Protein AF-A0A388T1W1-F1 (afdb_monomer)

Radius of gyration: 10.82 Å; Cα contacts (8 Å, |Δi|>4): 39; chains: 1; bounding box: 28×28×27 Å

Structure (mmCIF, N/CA/C/O backbone):
data_AF-A0A388T1W1-F1
#
_entry.id   AF-A0A388T1W1-F1
#
loop_
_atom_site.group_PDB
_atom_site.id
_atom_site.type_symbol
_atom_site.label_atom_id
_atom_site.label_alt_id
_atom_site.label_comp_id
_atom_site.label_asym_id
_atom_site.label_entity_id
_atom_site.label_seq_id
_atom_site.pdbx_PDB_ins_code
_atom_site.Cartn_x
_atom_site.Cartn_y
_atom_site.Cartn_z
_atom_site.occupancy
_atom_site.B_iso_or_equiv
_atom_site.auth_seq_id
_atom_site.auth_comp_id
_atom_site.auth_asym_id
_atom_site.auth_atom_id
_atom_site.pdbx_PDB_model_num
ATOM 1 N N . MET A 1 1 ? 17.316 -16.920 6.480 1.00 43.84 1 MET A N 1
ATOM 2 C CA . MET A 1 1 ? 17.040 -15.621 5.830 1.00 43.84 1 MET A CA 1
ATOM 3 C C . MET A 1 1 ? 15.556 -15.340 6.017 1.00 43.84 1 MET A C 1
ATOM 5 O O . MET A 1 1 ? 14.758 -16.160 5.584 1.00 43.84 1 MET A O 1
ATOM 9 N N . ARG A 1 2 ? 15.167 -14.295 6.758 1.00 55.88 2 ARG A N 1
ATOM 10 C CA . ARG A 1 2 ? 13.748 -13.946 6.919 1.00 55.88 2 ARG A CA 1
ATOM 11 C C . ARG A 1 2 ? 13.319 -13.196 5.660 1.00 55.88 2 ARG A C 1
ATOM 13 O O . ARG A 1 2 ? 13.750 -12.069 5.462 1.00 55.88 2 ARG A O 1
ATOM 20 N N . LEU A 1 3 ? 12.528 -13.846 4.806 1.00 56.94 3 LEU A N 1
ATOM 21 C CA . LEU A 1 3 ? 11.749 -13.156 3.780 1.00 56.94 3 LEU A CA 1
ATOM 22 C C . LEU A 1 3 ? 10.742 -12.293 4.535 1.00 56.94 3 LEU A C 1
ATOM 24 O O . LEU A 1 3 ? 9.748 -12.798 5.052 1.00 56.94 3 LEU A O 1
ATOM 28 N N . GLU A 1 4 ? 11.067 -11.018 4.723 1.00 61.84 4 GLU A N 1
ATOM 29 C CA . GLU A 1 4 ? 10.097 -10.084 5.268 1.00 61.84 4 GLU A CA 1
ATOM 30 C C . GLU A 1 4 ? 8.958 -9.960 4.266 1.00 61.84 4 GLU A C 1
ATOM 32 O O . GLU A 1 4 ? 9.148 -9.478 3.151 1.00 61.84 4 GLU A O 1
ATOM 37 N N . VAL A 1 5 ? 7.786 -10.455 4.661 1.00 77.62 5 VAL A N 1
ATOM 38 C CA . VAL A 1 5 ? 6.568 -10.314 3.872 1.00 77.62 5 VAL A CA 1
ATOM 39 C C . VAL A 1 5 ? 6.275 -8.823 3.738 1.00 77.62 5 VAL A C 1
ATOM 41 O O . VAL A 1 5 ? 6.341 -8.061 4.710 1.00 77.62 5 VAL A O 1
ATOM 44 N N . GLU A 1 6 ? 6.014 -8.400 2.508 1.00 83.81 6 GLU A N 1
ATOM 45 C CA . GLU A 1 6 ? 5.676 -7.020 2.204 1.00 83.81 6 GLU A CA 1
A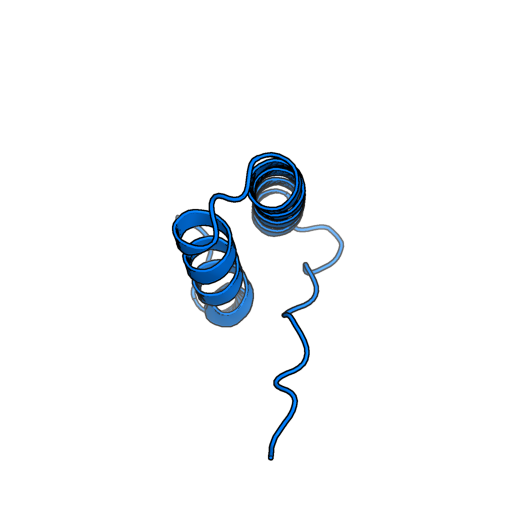TOM 46 C C . GLU A 1 6 ? 4.362 -6.639 2.924 1.00 83.81 6 GLU A C 1
ATOM 48 O O . GLU A 1 6 ? 3.419 -7.434 2.917 1.00 83.81 6 GLU A O 1
ATOM 53 N N . PRO A 1 7 ? 4.282 -5.476 3.600 1.00 91.50 7 PRO A N 1
ATOM 54 C CA . PRO A 1 7 ? 3.094 -5.101 4.361 1.00 91.50 7 PRO A CA 1
ATOM 55 C C . PRO A 1 7 ? 1.863 -4.969 3.462 1.00 91.50 7 PRO A C 1
ATOM 57 O O . PRO A 1 7 ? 1.923 -4.411 2.360 1.00 91.50 7 PRO A O 1
ATOM 60 N N . VAL A 1 8 ? 0.742 -5.479 3.968 1.00 91.44 8 VAL A N 1
ATOM 61 C CA . VAL A 1 8 ? -0.559 -5.466 3.295 1.00 91.44 8 VAL A CA 1
ATOM 62 C C . VAL A 1 8 ? -1.308 -4.186 3.687 1.00 91.44 8 VAL A C 1
ATOM 64 O O . VAL A 1 8 ? -1.320 -3.846 4.872 1.00 91.44 8 VAL A O 1
ATOM 67 N N . PRO A 1 9 ? -1.913 -3.460 2.729 1.00 92.44 9 PRO A N 1
ATOM 68 C CA . PRO A 1 9 ? -2.750 -2.306 3.038 1.00 92.44 9 PRO A CA 1
ATOM 69 C C . PRO A 1 9 ? -3.973 -2.703 3.875 1.00 92.44 9 PRO A C 1
ATOM 71 O O . PRO A 1 9 ? -4.580 -3.746 3.643 1.00 92.44 9 PRO A O 1
ATOM 74 N N . VAL A 1 10 ? -4.351 -1.854 4.833 1.00 92.50 10 VAL A N 1
ATOM 75 C CA . VAL A 1 10 ? -5.561 -2.054 5.644 1.00 92.50 10 VAL A CA 1
ATOM 76 C C . VAL A 1 10 ? -6.802 -1.735 4.814 1.00 92.50 10 VAL A C 1
ATOM 78 O O . VAL A 1 10 ? -6.910 -0.651 4.234 1.00 92.50 10 VAL A O 1
ATOM 81 N N . GLU A 1 11 ? -7.752 -2.671 4.769 1.00 89.50 11 GL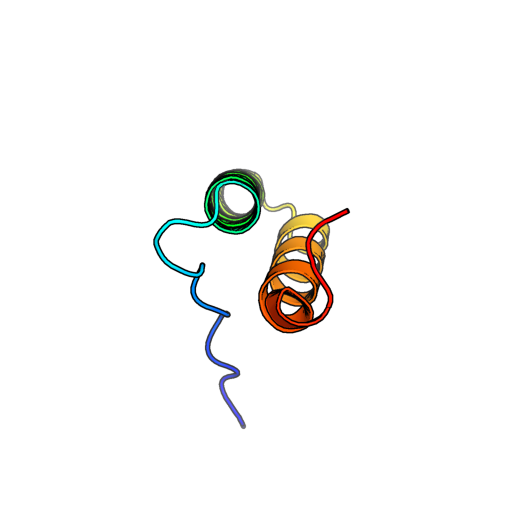U A N 1
ATOM 82 C CA . GLU A 1 11 ? -9.020 -2.483 4.062 1.00 89.50 11 GLU A CA 1
ATOM 83 C C . GLU A 1 11 ? -9.808 -1.294 4.630 1.00 89.50 11 GLU A C 1
ATOM 85 O O . GLU A 1 11 ? -9.887 -1.087 5.840 1.00 89.50 11 GLU A O 1
ATOM 90 N N . GLY A 1 12 ? -10.382 -0.481 3.740 1.00 90.69 12 GLY A N 1
ATOM 91 C CA . GLY A 1 12 ? -11.126 0.726 4.112 1.00 90.69 12 GLY A CA 1
ATOM 92 C C . GLY A 1 12 ? -10.259 1.948 4.440 1.00 90.69 12 GLY A C 1
ATOM 93 O O . GLY A 1 12 ? -10.801 3.039 4.609 1.00 90.69 12 GLY A O 1
ATOM 94 N N . CYS A 1 13 ? -8.928 1.819 4.477 1.00 94.25 13 CYS A N 1
ATOM 95 C CA . CYS A 1 13 ? -8.032 2.958 4.654 1.00 94.25 13 CYS A CA 1
ATOM 96 C C . CYS A 1 13 ? -7.565 3.518 3.301 1.00 94.25 13 CYS A C 1
ATOM 98 O O . CYS A 1 13 ? -6.735 2.916 2.617 1.00 94.25 13 CYS A O 1
ATOM 100 N N . ALA A 1 14 ? -8.039 4.717 2.947 1.00 91.88 14 ALA A N 1
ATOM 101 C CA . ALA A 1 14 ? -7.626 5.403 1.720 1.00 91.88 14 ALA A CA 1
ATOM 102 C C . ALA A 1 14 ? -6.101 5.624 1.652 1.00 91.88 14 ALA A C 1
ATOM 104 O O . ALA A 1 14 ? -5.497 5.384 0.614 1.00 91.88 14 ALA A O 1
ATOM 105 N N . GLY A 1 15 ? -5.457 5.988 2.770 1.00 92.62 15 GLY A N 1
ATOM 106 C CA . GLY A 1 15 ? -4.002 6.187 2.823 1.00 92.62 15 GLY A CA 1
ATOM 107 C C . GLY A 1 15 ? -3.207 4.916 2.504 1.00 92.62 15 GLY A C 1
ATOM 108 O O . GLY A 1 15 ? -2.265 4.955 1.717 1.00 92.62 15 GLY A O 1
ATOM 109 N N . CYS A 1 16 ? -3.624 3.765 3.043 1.00 95.69 16 CYS A N 1
ATOM 110 C CA . CYS A 1 16 ? -3.020 2.475 2.707 1.00 95.69 16 CYS A CA 1
ATOM 111 C C . CYS A 1 16 ? -3.206 2.113 1.228 1.00 95.69 16 CYS A C 1
ATOM 113 O O . CYS A 1 16 ? -2.268 1.622 0.601 1.00 95.69 16 CYS A O 1
ATOM 115 N N . ALA A 1 17 ? -4.399 2.346 0.672 1.00 94.94 17 ALA A N 1
ATOM 116 C CA . ALA A 1 17 ? -4.682 2.064 -0.733 1.00 94.94 17 ALA A CA 1
ATOM 117 C C . ALA A 1 17 ? -3.801 2.911 -1.666 1.00 94.94 17 ALA A C 1
ATOM 119 O O . ALA A 1 17 ? -3.207 2.380 -2.605 1.00 94.94 17 ALA A O 1
ATOM 120 N N . GLU A 1 18 ? -3.641 4.202 -1.367 1.00 95.50 18 GLU A N 1
ATOM 121 C CA . GLU A 1 18 ? -2.746 5.082 -2.123 1.00 95.50 18 GLU A CA 1
ATOM 122 C C . GLU A 1 18 ? -1.281 4.643 -2.016 1.00 95.50 18 GLU A C 1
ATOM 124 O O . GLU A 1 18 ? -0.604 4.520 -3.036 1.00 95.50 18 GLU A O 1
ATOM 129 N N . LEU A 1 19 ? -0.795 4.321 -0.812 1.00 95.69 19 LEU A N 1
ATOM 130 C CA . LEU A 1 19 ? 0.5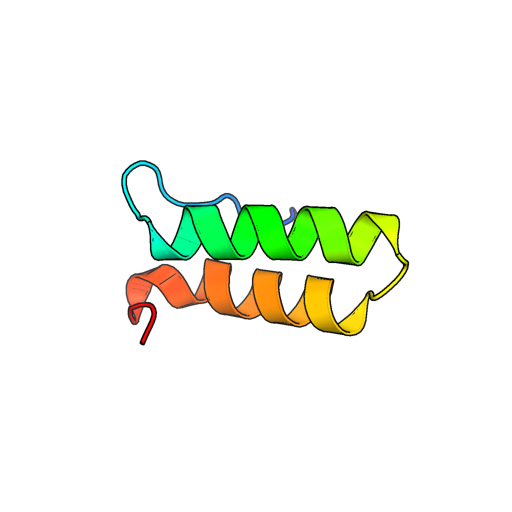72 3.824 -0.616 1.00 95.69 19 LEU A CA 1
ATOM 131 C C . LEU A 1 19 ? 0.832 2.517 -1.376 1.00 95.69 19 LEU A C 1
ATOM 133 O O . LEU A 1 19 ? 1.900 2.355 -1.965 1.00 95.69 19 LEU A O 1
ATOM 137 N N . ALA A 1 20 ? -0.137 1.598 -1.409 1.00 95.75 20 ALA A N 1
ATOM 138 C CA . ALA A 1 20 ? -0.032 0.370 -2.193 1.00 95.75 20 ALA A CA 1
ATOM 139 C C . ALA A 1 20 ? 0.053 0.667 -3.701 1.00 95.75 20 ALA A C 1
ATOM 141 O O . ALA A 1 20 ? 0.940 0.149 -4.378 1.00 95.75 20 ALA A O 1
ATOM 142 N N . ASN A 1 21 ? -0.787 1.573 -4.209 1.00 96.31 21 ASN A N 1
ATOM 143 C CA . ASN A 1 21 ? -0.757 1.991 -5.612 1.00 96.31 21 ASN A CA 1
ATOM 144 C C . ASN A 1 21 ? 0.573 2.661 -5.997 1.00 96.31 21 ASN A C 1
ATOM 146 O O . ASN A 1 21 ? 1.120 2.398 -7.070 1.00 96.31 21 ASN A O 1
ATOM 150 N N . VAL A 1 22 ? 1.102 3.542 -5.140 1.00 97.25 22 VAL A N 1
ATOM 151 C CA . VAL A 1 22 ? 2.400 4.202 -5.360 1.00 97.25 22 VAL A CA 1
ATOM 152 C C . VAL A 1 22 ? 3.527 3.175 -5.359 1.00 97.25 22 VAL A C 1
ATOM 154 O O . VAL A 1 22 ? 4.358 3.190 -6.268 1.00 97.25 22 VAL A O 1
ATOM 157 N N . ARG A 1 23 ? 3.521 2.241 -4.401 1.00 97.00 23 ARG A N 1
ATOM 158 C CA . ARG A 1 23 ? 4.495 1.148 -4.326 1.00 97.00 23 ARG A CA 1
ATOM 159 C C . ARG A 1 23 ? 4.514 0.305 -5.597 1.00 97.00 23 ARG A C 1
ATOM 161 O O . ARG A 1 23 ? 5.591 0.004 -6.108 1.00 97.00 23 ARG A O 1
ATOM 168 N N . ASP A 1 24 ? 3.348 -0.051 -6.127 1.00 96.94 24 ASP A N 1
ATOM 169 C CA . ASP A 1 24 ? 3.257 -0.870 -7.337 1.00 96.94 24 ASP A CA 1
ATOM 170 C C . ASP A 1 24 ? 3.824 -0.135 -8.558 1.00 96.94 24 ASP A C 1
ATOM 172 O O . ASP A 1 24 ? 4.611 -0.704 -9.317 1.00 96.94 24 ASP A O 1
ATOM 176 N N . ARG A 1 25 ? 3.522 1.161 -8.711 1.00 97.94 25 ARG A N 1
ATOM 177 C CA . ARG A 1 25 ? 4.115 1.996 -9.772 1.00 97.94 25 ARG A CA 1
ATOM 178 C C . ARG A 1 25 ? 5.629 2.132 -9.614 1.00 97.94 25 ARG A C 1
ATOM 180 O O . ARG A 1 25 ? 6.351 2.000 -10.599 1.00 97.94 25 ARG A O 1
ATOM 187 N N . ALA A 1 26 ? 6.109 2.355 -8.392 1.00 98.00 26 ALA A N 1
ATOM 188 C CA . ALA A 1 26 ? 7.533 2.459 -8.084 1.00 98.00 26 ALA A CA 1
ATOM 189 C C . ALA A 1 26 ? 8.283 1.170 -8.451 1.00 98.00 26 ALA A C 1
ATOM 191 O O . ALA A 1 26 ? 9.335 1.221 -9.088 1.00 98.00 26 ALA A O 1
ATOM 192 N N . ARG A 1 27 ? 7.694 0.004 -8.158 1.00 96.44 27 ARG A N 1
ATOM 193 C CA . ARG A 1 27 ? 8.236 -1.298 -8.562 1.00 96.44 27 ARG A CA 1
ATOM 194 C C . ARG A 1 27 ? 8.319 -1.444 -10.084 1.00 96.44 27 ARG A C 1
ATOM 196 O O . ARG A 1 27 ? 9.320 -1.958 -10.574 1.00 96.44 27 ARG A O 1
ATOM 203 N N . VAL A 1 28 ? 7.315 -0.971 -10.828 1.00 97.94 28 VAL A N 1
ATOM 204 C CA . VAL A 1 28 ? 7.318 -1.006 -12.305 1.00 97.94 28 VAL A CA 1
ATOM 205 C C . VAL A 1 28 ? 8.458 -0.171 -12.894 1.00 97.94 28 VAL A C 1
ATOM 207 O O . VAL A 1 28 ? 9.090 -0.604 -13.853 1.00 97.94 28 VAL A O 1
ATOM 210 N N . VAL A 1 29 ? 8.748 1.001 -12.322 1.00 97.19 29 VAL A N 1
ATOM 211 C CA . VAL A 1 29 ? 9.818 1.891 -12.817 1.00 97.19 29 VAL A CA 1
ATOM 212 C C . VAL A 1 29 ? 11.192 1.616 -12.193 1.00 97.19 29 VAL A C 1
ATOM 214 O O . VAL A 1 29 ? 12.166 2.270 -12.553 1.00 97.19 29 VAL A O 1
ATOM 217 N N . GLY A 1 30 ? 11.290 0.644 -11.280 1.00 97.31 30 GLY A N 1
ATOM 218 C CA . GLY A 1 30 ? 12.538 0.261 -10.613 1.00 97.31 30 GLY A CA 1
ATOM 219 C C . GLY A 1 30 ? 12.965 1.173 -9.456 1.00 97.31 30 GLY A C 1
ATOM 220 O O . GLY A 1 30 ? 14.099 1.072 -8.989 1.00 97.31 30 GLY A O 1
ATOM 221 N N . ASP A 1 31 ? 12.079 2.038 -8.962 1.00 97.75 31 ASP A N 1
ATOM 222 C CA . ASP A 1 31 ? 12.339 2.895 -7.804 1.00 97.75 31 ASP A CA 1
ATOM 223 C C . ASP A 1 31 ? 12.141 2.124 -6.488 1.00 97.75 31 ASP A C 1
ATOM 225 O O . ASP A 1 31 ? 11.105 2.182 -5.821 1.00 97.75 31 ASP A O 1
ATOM 229 N N . MET A 1 32 ? 13.170 1.369 -6.107 1.00 95.50 32 MET A N 1
ATOM 230 C CA . MET A 1 32 ? 13.146 0.550 -4.892 1.00 95.50 32 MET A CA 1
ATOM 231 C C . MET A 1 32 ? 13.235 1.369 -3.595 1.00 95.50 32 MET A C 1
ATOM 233 O O . MET A 1 32 ? 12.895 0.845 -2.528 1.00 95.50 32 MET A O 1
ATOM 237 N N . THR A 1 33 ? 13.645 2.639 -3.671 1.00 97.31 33 THR A N 1
ATOM 238 C CA . THR A 1 33 ? 13.617 3.565 -2.531 1.00 97.31 33 THR A CA 1
ATOM 239 C C . THR A 1 33 ? 12.170 3.873 -2.175 1.00 97.31 33 THR A C 1
ATOM 241 O O . THR A 1 33 ? 11.745 3.585 -1.058 1.00 97.31 33 THR A O 1
ATOM 244 N N . THR A 1 34 ? 11.373 4.311 -3.155 1.00 97.25 34 THR A N 1
ATOM 245 C CA . THR A 1 34 ? 9.945 4.592 -2.944 1.00 97.25 34 THR A CA 1
ATOM 246 C C . THR A 1 34 ? 9.172 3.342 -2.513 1.00 97.25 34 THR A C 1
ATOM 248 O O . THR A 1 34 ? 8.299 3.422 -1.647 1.00 97.25 34 THR A O 1
ATOM 251 N N . VAL A 1 35 ? 9.512 2.161 -3.050 1.00 96.88 35 VAL A N 1
ATOM 252 C CA . VAL A 1 35 ? 8.929 0.886 -2.584 1.00 96.88 35 VAL A CA 1
ATOM 253 C C . VAL A 1 35 ? 9.190 0.670 -1.091 1.00 96.88 35 VAL A C 1
ATOM 255 O O . VAL A 1 35 ? 8.279 0.303 -0.344 1.00 96.88 35 VAL A O 1
ATOM 258 N N . SER A 1 36 ? 10.427 0.904 -0.653 1.00 95.44 36 SER A N 1
ATOM 259 C CA . SER A 1 36 ? 10.828 0.734 0.745 1.00 95.44 36 SER A CA 1
ATOM 260 C C . SER A 1 36 ? 10.120 1.736 1.659 1.00 95.44 36 SER A C 1
ATOM 262 O O . SER A 1 36 ? 9.601 1.334 2.701 1.00 95.44 36 SER A O 1
ATOM 264 N N . ASP A 1 37 ? 10.005 2.997 1.242 1.00 95.44 37 ASP A N 1
ATOM 265 C CA . ASP A 1 37 ? 9.298 4.037 1.998 1.00 95.44 37 ASP A CA 1
ATOM 266 C C . ASP A 1 37 ? 7.809 3.711 2.152 1.00 95.44 37 ASP A C 1
ATOM 268 O O . ASP A 1 37 ? 7.279 3.734 3.265 1.00 95.44 37 ASP A O 1
ATOM 272 N N . CYS A 1 38 ? 7.138 3.299 1.069 1.00 96.06 38 CYS A N 1
ATOM 273 C CA . CYS A 1 38 ? 5.738 2.868 1.129 1.00 96.06 38 CYS A CA 1
ATOM 274 C C . CYS A 1 38 ? 5.551 1.697 2.103 1.00 96.06 38 CYS A C 1
ATOM 276 O O . CYS A 1 38 ? 4.590 1.672 2.871 1.00 96.06 38 CYS A O 1
ATOM 278 N N . ASN A 1 39 ? 6.493 0.749 2.129 1.00 95.06 39 ASN A N 1
ATOM 279 C CA . ASN A 1 39 ? 6.464 -0.359 3.079 1.00 95.06 39 ASN A CA 1
ATOM 280 C C . ASN A 1 39 ? 6.617 0.116 4.533 1.00 95.06 39 ASN A C 1
ATOM 282 O O . ASN A 1 39 ? 5.931 -0.393 5.421 1.00 95.06 39 ASN A O 1
ATOM 286 N N . VAL A 1 40 ? 7.463 1.110 4.798 1.00 93.81 40 VAL A N 1
ATOM 287 C CA . VAL A 1 40 ? 7.571 1.713 6.134 1.00 93.81 40 VAL A CA 1
ATOM 288 C C . VAL A 1 40 ? 6.259 2.395 6.528 1.00 93.81 40 VAL A C 1
ATOM 290 O O . VAL A 1 40 ? 5.755 2.135 7.621 1.00 93.81 40 VAL A O 1
ATOM 293 N N . TYR A 1 41 ? 5.662 3.198 5.644 1.00 94.25 41 TYR A N 1
ATOM 294 C CA . TYR A 1 41 ? 4.402 3.889 5.935 1.00 94.25 41 TYR A CA 1
ATOM 295 C C . TYR A 1 41 ? 3.229 2.933 6.161 1.00 94.25 41 TYR A C 1
ATOM 297 O O . TYR A 1 41 ? 2.443 3.142 7.082 1.00 94.25 41 TYR A O 1
ATOM 305 N N . LEU A 1 42 ? 3.134 1.851 5.384 1.00 93.00 42 LEU A N 1
ATOM 306 C CA . LEU A 1 42 ? 2.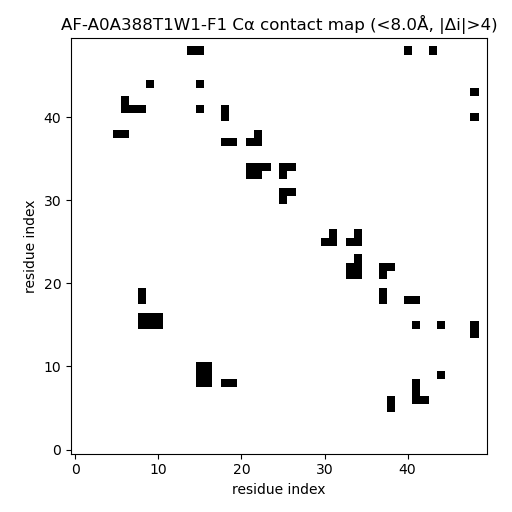112 0.820 5.582 1.00 93.00 42 LEU A CA 1
ATOM 307 C C . LEU A 1 42 ? 2.262 0.118 6.940 1.00 93.00 42 LE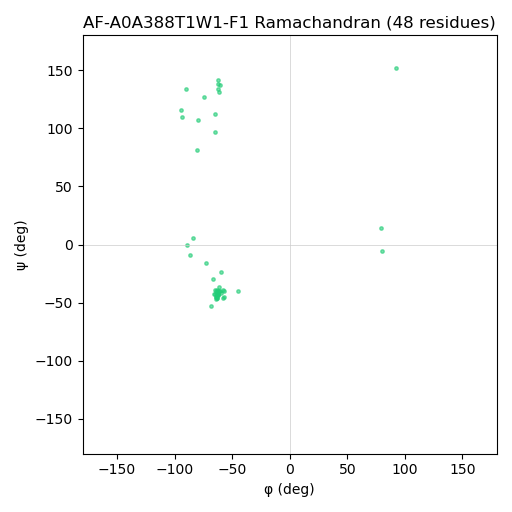U A C 1
ATOM 309 O O . LEU A 1 42 ? 1.267 -0.123 7.618 1.00 93.00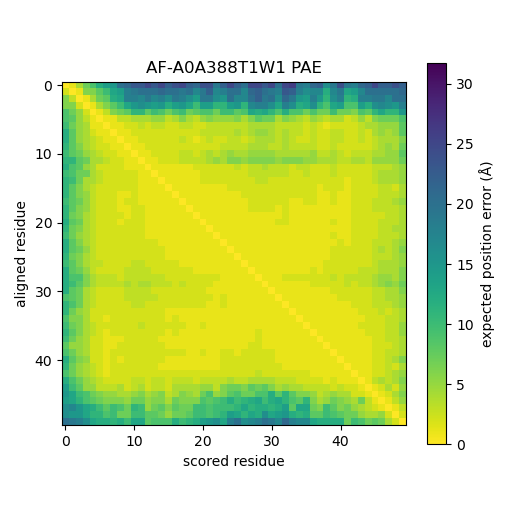 42 LEU A O 1
ATOM 313 N N . ARG A 1 43 ? 3.496 -0.153 7.392 1.00 92.12 43 ARG A N 1
ATOM 314 C CA . ARG A 1 43 ? 3.746 -0.717 8.735 1.00 92.12 43 ARG A CA 1
ATOM 315 C C . ARG A 1 43 ? 3.389 0.260 9.859 1.00 92.12 43 ARG A C 1
ATOM 317 O O . ARG A 1 43 ? 3.002 -0.184 10.934 1.00 92.12 43 ARG A O 1
ATOM 324 N N . ARG A 1 44 ? 3.493 1.567 9.604 1.00 91.62 44 ARG A N 1
ATOM 325 C CA . ARG A 1 44 ? 3.124 2.640 10.541 1.00 91.62 44 ARG A CA 1
ATOM 326 C C . ARG A 1 44 ? 1.639 2.995 10.529 1.00 91.62 44 ARG A C 1
ATOM 328 O O . ARG A 1 44 ? 1.254 3.911 11.239 1.00 91.62 44 ARG A O 1
ATOM 335 N N . HIS A 1 45 ? 0.787 2.267 9.802 1.00 87.00 45 HIS A N 1
ATOM 336 C CA . HIS A 1 45 ? -0.663 2.497 9.824 1.00 87.00 45 HIS A CA 1
ATOM 337 C C . HIS A 1 45 ? -1.263 2.699 11.236 1.00 87.00 45 HIS A C 1
ATOM 339 O O . HIS A 1 45 ? -2.086 3.603 11.379 1.00 87.00 45 HIS A O 1
ATOM 345 N N . PRO A 1 46 ? -0.852 1.955 12.290 1.00 81.69 46 PRO A N 1
ATOM 346 C CA . PRO A 1 46 ? -1.369 2.182 13.643 1.00 81.69 46 PRO A CA 1
ATOM 347 C C . PRO A 1 46 ? -1.114 3.591 14.204 1.00 81.69 46 PRO A C 1
ATOM 349 O O . PRO A 1 46 ? -1.837 4.029 15.092 1.00 81.69 46 PRO A O 1
ATOM 352 N N . GLU A 1 47 ? -0.100 4.298 13.702 1.00 83.69 47 GLU A N 1
ATOM 353 C CA . GLU A 1 47 ? 0.250 5.674 14.081 1.00 83.69 47 GLU A CA 1
ATOM 354 C C . GLU A 1 47 ? -0.538 6.718 13.263 1.00 83.69 47 GLU A C 1
ATOM 356 O O . GLU A 1 47 ? -0.527 7.903 13.593 1.00 83.69 47 GLU A O 1
ATOM 361 N N . GLY A 1 48 ? -1.258 6.277 12.225 1.00 73.00 48 GLY A N 1
ATOM 362 C CA . GLY A 1 48 ? -1.956 7.116 11.258 1.00 73.00 48 GLY A CA 1
ATOM 363 C C . GLY A 1 48 ? -1.105 7.449 10.028 1.00 73.00 48 GLY A C 1
ATOM 364 O O . GLY A 1 48 ? 0.123 7.505 10.076 1.00 73.00 48 GLY A O 1
ATOM 365 N N . HIS A 1 49 ? -1.775 7.672 8.897 1.00 72.62 49 HIS A N 1
ATOM 366 C CA . HIS A 1 49 ? -1.165 8.300 7.724 1.00 72.62 49 HIS A CA 1
ATOM 367 C C . HIS A 1 49 ? -1.468 9.794 7.811 1.00 72.62 49 HIS A C 1
ATOM 369 O O . HIS A 1 49 ? -2.642 10.165 7.838 1.00 72.62 49 HIS A O 1
ATOM 375 N N . GLN A 1 50 ? -0.430 10.615 7.950 1.00 60.09 50 GLN A N 1
ATOM 376 C CA . GLN A 1 50 ? -0.565 12.068 8.061 1.00 60.09 50 GLN A CA 1
ATOM 377 C C . GLN A 1 50 ? -0.687 12.728 6.688 1.00 60.09 50 GLN A C 1
ATOM 379 O O . GLN A 1 50 ? -0.046 12.217 5.741 1.00 60.09 50 GLN A O 1
#

Sequence (50 aa):
MRLEVEPVPVEGCAGCAELANVRDRARVVGDMTTVSDCNVYLRRHPEGHQ

pLDDT: mean 88.92, std 12.69, range [43.84, 98.0]

Solvent-accessible surface area (backbone atoms only — not comparable to full-atom values): 3048 Å² total; per-residue (Å²): 133,84,81,76,75,78,67,72,61,56,86,95,39,67,63,30,52,50,38,50,53,51,25,53,52,24,56,74,74,65,37,62,65,56,30,50,51,33,41,52,54,47,69,38,47,92,80,53,80,130

Foldseek 3Di:
DDPPDQAQFDPPDPLSVVLVVQLVVCVVVVVVVSVVVSSVVRVCPVVPDD

Mean predicted aligned error: 4.33 Å

Organism: NCBI:txid1690221

Secondary structure (DSSP, 8-state):
----PPPPPPTT-HHHHHHHHHHHHHHHHT-HHHHHHHHHHHHTGGG---

=== Feature glossary ===
Feature key, reading from the visual/contextual features back to the raw sequence:

Rendered structure images. Six rend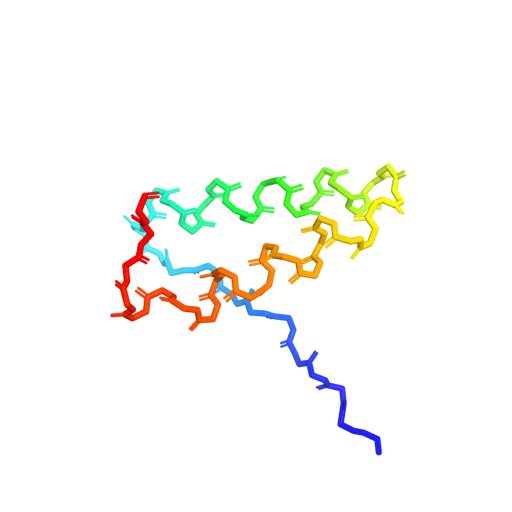ered views show the 3D structure from the faces of a cube — i.e. along ±x, ±y, ±z. Rendering representation is drawn randomly per protein from cartoon (secondary-structure ribbons), sticks (backbone bonds), or molecular surface; coloring is either N→C rainbow (blue at the N-terminus through red at the C-terminus) or one color per chain.

Contact-map, Ramachandran, and PAE plots. The contact map is a binary N×N matrix image: pixel (i, j) is dark where Cα_i and Cα_j are within 8 Å and |i−j|>4. Because the |i−j|>4 filter removes local helical contacts, off-diagonal stripes parallel to the main diagonal indicate parallel β-sheets; stripes perpendicular to it indicate antiparallel β-sheets. The Ramachandran plot scatters every residue's (φ, ψ) pair against the sterically allowed regions. The PAE heatmap renders the predicted-aligned-error matrix.

InterPro / GO / CATH / organism. Database cross-references. InterPro integrates a dozen domain/family signature databases into unified entries with residue-range hits. GO terms attach function/process/location labels with evidence codes. CATH codes position the fold in a four-level structural taxonomy. Organism is the NCBI-taxonomy species name.

Nearest PDB structures. The Foldseek neighbor list gives the closest experimentally determined structures in the PDB, ranked by structural alignment. TM-score near 1 means near-identical fold; near 0.3 means 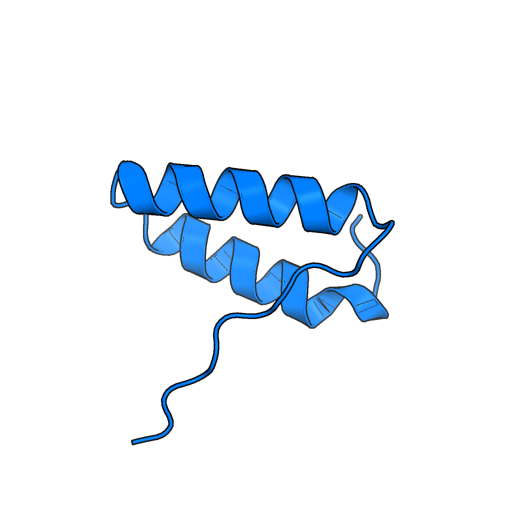only rough topology match. This is how one finds what a novel AlphaFold prediction most resembles in the solved-structure universe.

Predicted aligned error. PAE(i, j) answers: if I align the predicted and true structures on residue i, how far off (in Å) do I expect residue j to be? A block-diagonal PAE matrix with low values on the blocks and high values off-diagonal is the signature of a multi-domain protein with confidently predicted domains but uncertain inter-domain orientation.

Solvent-accessible surface area. Accessible surface area quantifies burial. A residue with SASA near zero is packed into the hydrophobic core; one with SASA >100 Å² sits on the surface. Computed here via the Shrake–Rupley numerical algorithm with a 1.4 Å probe.

B-factor. B-factor (Debye–Waller factor) reflects atomic displacement in the crystal lattice. It is an experimental observable (units Å²), not a prediction; low values mean the atom is pinned down, high values mean it moves or is heterogeneous across the crystal.

pLDDT. For AlphaFold models, the B-factor field carries pLDDT — the model's own estimate of local accuracy on a 0–100 scale. Regions with pLDDT<50 should be treated as essentially unmodeled; they often correspond to intrinsically disordered segments.

Backbone torsions (φ/ψ). φ (phi) and ψ (psi) are the two rotatable backbone dihedrals per residue: φ is the C(i-1)–N–Cα–C torsion, ψ is the N–Cα–C–N(i+1) torsion, both in degrees on (−180°, 180°]. α-helical residues cluster near (−60°, −45°); β-strand residues near (−120°, +130°). A Ramachandran plot is simply a scatter of (φ, ψ) for every residue.

Radius of gyration, Cα contacts, bounding box. Radius of gyration (Rg) is the root-mean-square distance of Cα atoms from their centroid — a single number for overall size and compactness. A globular domain of N residues has Rg ≈ 2.2·N^0.38 Å; an extended or disordered chain has a much larger Rg. The Cα contact count is the number of residue pairs whose Cα atoms are within 8 Å and are more than four positions apart in sequence — a standard proxy for tertiary packing density. The bounding box is the smallest axis-aligned box enclosing all Cα atoms.

Secondary structure (3-state, P-SEA). Three-state secondary structure (P-SEA) collapses the eight DSSP classes into helix (a), strand (b), and coil (c). P-SEA assigns these from Cα geometry alone — distances and angles — without requiring backbone oxygens, so it works on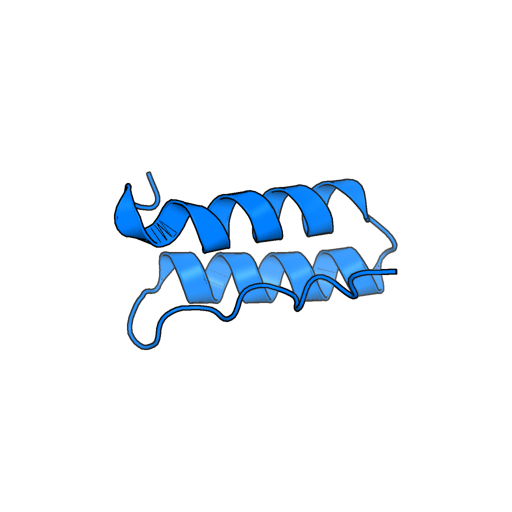 any Cα trace.

Secondary structure (8-state, DSSP). DSSP 8-state secondary structure assigns each residue one of H (α-helix), G (3₁₀-helix), I (π-helix), E (extended β-strand), B (isolated β-bridge), T (hydrogen-bonded turn), S (bend), or '-' (coil). The assignment is computed from backbone hydrogen-bond geometry via the Kabsch–Sander algorithm.

Foldseek 3Di. A 3Di character summarizes, for each residue, the relative orientation of the Cα frame of its nearest spatial neighbor. Because it encodes fold topology rather than chemistry, 3Di alignments detect remote structural similarity that sequence alignment misses.

mmCIF coordinates. The mmCIF block holds the 3D Cartesian coordinates of each backbone atom (N, Cα, C, O) in ångströms. mmCIF is the PDB's canonical archive format — a tagged-loop text representation of the atomic model.

Sequence. Sequence gives the chain of amino acids in standard one-letter code (A=alanine, C=cysteine, …, Y=tyrosine), read N→C. It is the only feature that is directly encoded by the gene; all structural features are derived from the folded form of this sequence.